Protein AF-A0A196SE21-F1 (afdb_monomer_lite)

pLDDT: mean 73.15, std 17.98, range [38.31, 97.94]

Organism: Blastocystis sp. subtype 1 (strain ATCC 50177 / NandII) (NCBI:txid478820)

Radius of gyration: 42.8 Å; chains: 1; bounding box: 90×55×112 Å

Sequence (174 aa):
MKKLYTSCSQQVNSSWRKKEKGEKAMKRMEEQVNTATASLNRCVEEKQSVANDLTEMRVKYNLLSDEYASLEKQVHDLPAVDAEVSVGAKEHNDFANRIRQEKMRQDELELEEAEEANNGPKDVALFCASSPQVRITDLDREYVDKNICLQLQIGSPELQTRLLLYCDGNVNVN

Structure (mmCIF, N/CA/C/O backbone):
data_AF-A0A196SE21-F1
#
_entry.id   AF-A0A196SE21-F1
#
loop_
_atom_site.group_PDB
_atom_site.id
_atom_site.type_symbol
_atom_site.label_atom_id
_atom_site.label_alt_id
_atom_site.label_comp_id
_atom_site.label_asym_id
_atom_site.label_entity_id
_atom_site.label_seq_id
_atom_site.pdbx_PDB_ins_code
_atom_site.Cartn_x
_atom_site.Cartn_y
_atom_site.Cartn_z
_atom_site.occupancy
_atom_site.B_iso_or_equiv
_atom_site.auth_seq_id
_atom_site.auth_comp_id
_atom_site.auth_asym_id
_atom_site.auth_atom_id
_atom_site.pdbx_PDB_model_num
ATOM 1 N N . MET A 1 1 ? 34.091 -13.617 -75.969 1.00 41.19 1 MET A N 1
ATOM 2 C CA . MET A 1 1 ? 34.240 -13.224 -74.548 1.00 41.19 1 MET A CA 1
ATOM 3 C C . MET A 1 1 ? 35.232 -12.066 -74.455 1.00 41.19 1 MET A C 1
ATOM 5 O O . MET A 1 1 ? 36.402 -12.277 -74.742 1.00 41.19 1 MET A O 1
ATOM 9 N N . LYS A 1 2 ? 34.795 -10.840 -74.133 1.00 42.84 2 LYS A N 1
ATOM 10 C CA . LYS A 1 2 ? 35.709 -9.699 -73.919 1.00 42.84 2 LYS A CA 1
ATOM 11 C C . LYS A 1 2 ? 36.160 -9.696 -72.454 1.00 42.84 2 LYS A C 1
ATOM 13 O O . LYS A 1 2 ? 35.330 -9.504 -71.572 1.00 42.84 2 LYS A O 1
ATOM 18 N N . LYS A 1 3 ? 37.453 -9.918 -72.190 1.00 51.75 3 LYS A N 1
ATOM 19 C CA . LYS A 1 3 ? 38.039 -9.684 -70.860 1.00 51.75 3 LYS A CA 1
ATOM 20 C C . LYS A 1 3 ? 38.169 -8.171 -70.661 1.00 51.75 3 LYS A C 1
ATOM 22 O O . LYS A 1 3 ? 38.952 -7.525 -71.350 1.00 51.75 3 LYS A O 1
ATOM 27 N N . LEU A 1 4 ? 37.368 -7.611 -69.757 1.00 53.47 4 LEU A N 1
ATOM 28 C CA . LEU A 1 4 ? 37.505 -6.231 -69.287 1.00 53.47 4 LEU A CA 1
ATOM 29 C C . LEU A 1 4 ? 38.770 -6.136 -68.424 1.00 53.47 4 LEU A C 1
ATOM 31 O O . LEU A 1 4 ? 38.773 -6.567 -67.272 1.00 53.47 4 LEU A O 1
ATOM 35 N N . TYR A 1 5 ? 39.853 -5.600 -68.986 1.00 58.47 5 TYR A N 1
ATOM 36 C CA . TYR A 1 5 ? 41.041 -5.239 -68.216 1.00 58.47 5 TYR A CA 1
ATOM 37 C C . TYR A 1 5 ? 40.751 -3.944 -67.453 1.00 58.47 5 TYR A C 1
ATOM 39 O O . TYR A 1 5 ? 40.588 -2.882 -68.049 1.00 58.47 5 TYR A O 1
ATOM 47 N N . THR A 1 6 ? 40.646 -4.041 -66.128 1.00 67.44 6 THR A N 1
ATOM 48 C CA . THR A 1 6 ? 40.578 -2.867 -65.252 1.00 67.44 6 THR A CA 1
ATOM 49 C C . THR A 1 6 ? 41.957 -2.225 -65.148 1.00 67.44 6 THR A C 1
ATOM 51 O O . THR A 1 6 ? 42.966 -2.911 -64.998 1.00 67.44 6 THR A O 1
ATOM 54 N N . SER A 1 7 ? 42.002 -0.895 -65.238 1.00 74.69 7 SER A N 1
ATOM 55 C CA . SER A 1 7 ? 43.240 -0.124 -65.080 1.00 74.69 7 SER A CA 1
ATOM 56 C C . SER A 1 7 ? 43.802 -0.292 -63.662 1.00 74.69 7 SER A C 1
ATOM 58 O O . SER A 1 7 ? 43.043 -0.334 -62.692 1.00 74.69 7 SER A O 1
ATOM 60 N N . CYS A 1 8 ? 45.132 -0.328 -63.522 1.00 69.06 8 CYS A N 1
ATOM 61 C CA . CYS A 1 8 ? 45.818 -0.420 -62.227 1.00 69.06 8 CYS A CA 1
ATOM 62 C C . CYS A 1 8 ? 45.354 0.687 -61.250 1.00 69.06 8 CYS A C 1
ATOM 64 O O . CYS A 1 8 ? 45.113 0.431 -60.073 1.00 69.06 8 CYS A O 1
ATOM 66 N N . SER A 1 9 ? 45.077 1.895 -61.758 1.00 70.38 9 SER A N 1
ATOM 67 C CA . SER A 1 9 ? 44.514 3.002 -60.967 1.00 70.38 9 SER A CA 1
ATOM 68 C C . SER A 1 9 ? 43.104 2.699 -60.429 1.00 70.38 9 SER A C 1
ATOM 70 O O . SER A 1 9 ? 42.787 3.010 -59.278 1.00 70.38 9 SER A O 1
ATOM 72 N N . GLN A 1 10 ? 42.258 2.024 -61.216 1.00 72.19 10 GLN A N 1
ATOM 73 C CA . GLN A 1 10 ? 40.918 1.610 -60.779 1.00 72.19 10 GLN A CA 1
ATOM 74 C C . GLN A 1 10 ? 40.988 0.506 -59.714 1.00 72.19 10 GLN A C 1
ATOM 76 O O . GLN A 1 10 ? 40.214 0.529 -58.753 1.00 72.19 10 GLN A O 1
ATOM 81 N N . GLN A 1 11 ? 41.937 -0.426 -59.843 1.00 72.69 11 GLN A N 1
ATOM 82 C CA . GLN A 1 11 ? 42.157 -1.484 -58.854 1.00 72.69 11 GLN A CA 1
ATOM 83 C C . GLN A 1 11 ? 42.630 -0.912 -57.512 1.00 72.69 11 GLN A C 1
ATOM 85 O O . GLN A 1 11 ? 42.032 -1.229 -56.480 1.00 72.69 11 GLN A O 1
ATOM 90 N N . VAL A 1 12 ? 43.607 0.000 -57.524 1.00 75.50 12 VAL A N 1
ATOM 91 C CA . VAL A 1 12 ? 44.108 0.676 -56.315 1.00 75.50 12 VAL A CA 1
ATOM 92 C C . VAL A 1 12 ? 42.987 1.457 -55.619 1.00 75.50 12 VAL A C 1
ATOM 94 O O . VAL A 1 12 ? 42.740 1.237 -54.434 1.00 75.50 12 VAL A O 1
ATOM 97 N N . ASN A 1 13 ? 42.215 2.271 -56.350 1.00 78.94 13 ASN A N 1
ATOM 98 C CA . ASN A 1 13 ? 41.087 3.023 -55.779 1.00 78.94 13 ASN A CA 1
ATOM 99 C C . ASN A 1 13 ? 40.001 2.122 -55.167 1.00 78.94 13 ASN A C 1
ATOM 101 O O . ASN A 1 13 ? 39.423 2.452 -54.129 1.00 78.94 13 ASN A O 1
ATOM 105 N N . SER A 1 14 ? 39.719 0.972 -55.784 1.00 78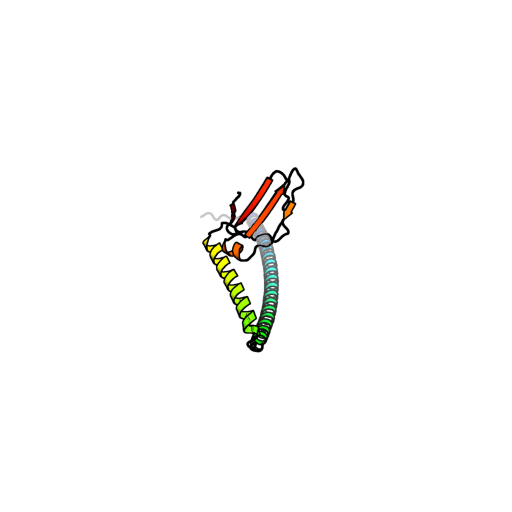.62 14 SER A N 1
ATOM 106 C CA . SER A 1 14 ? 38.751 0.014 -55.239 1.00 78.62 14 SER A CA 1
ATOM 107 C C . SER A 1 14 ? 39.239 -0.645 -53.941 1.00 78.62 14 SER A C 1
ATOM 109 O O . SER A 1 14 ? 38.435 -0.875 -53.036 1.00 78.62 14 SER A O 1
ATOM 111 N N . SER A 1 15 ? 40.548 -0.897 -53.827 1.00 82.69 15 SER A N 1
ATOM 112 C CA . SER A 1 15 ? 41.178 -1.468 -52.633 1.00 82.69 15 SER A CA 1
ATOM 113 C C . SER A 1 15 ? 41.125 -0.495 -51.452 1.00 82.69 15 SER A C 1
ATOM 115 O O . SER A 1 15 ? 40.655 -0.861 -50.373 1.00 82.69 15 SER A O 1
ATOM 117 N N . TRP A 1 16 ? 41.471 0.778 -51.676 1.00 83.44 16 TRP A N 1
ATOM 118 C CA . TRP A 1 16 ? 41.378 1.829 -50.653 1.00 83.44 16 TRP A CA 1
ATOM 119 C C . TRP A 1 16 ? 39.958 1.999 -50.112 1.00 83.44 16 TRP A C 1
ATOM 121 O O . TRP A 1 16 ? 39.759 2.005 -48.900 1.00 83.44 16 TRP A O 1
ATOM 131 N N . ARG A 1 17 ? 38.948 2.033 -50.992 1.00 85.81 17 ARG A N 1
ATOM 132 C CA . ARG A 1 17 ? 37.538 2.125 -50.571 1.00 85.81 17 ARG A CA 1
ATOM 133 C C . ARG A 1 17 ? 37.082 0.913 -49.759 1.00 85.81 17 ARG A C 1
ATOM 135 O O . ARG A 1 17 ? 36.262 1.062 -48.856 1.00 85.81 17 ARG A O 1
ATOM 142 N N . LYS A 1 18 ? 37.567 -0.292 -50.080 1.00 88.50 18 LYS A N 1
ATOM 143 C CA . LYS A 1 18 ? 37.271 -1.502 -49.294 1.00 88.50 18 LYS A CA 1
ATOM 144 C C . LYS A 1 18 ? 37.915 -1.431 -47.911 1.00 88.50 18 LYS A C 1
ATOM 146 O O . LYS A 1 18 ? 37.239 -1.739 -46.934 1.00 88.50 18 LYS A O 1
ATOM 151 N N . LYS A 1 19 ? 39.169 -0.977 -47.829 1.00 91.12 19 LYS A N 1
ATOM 152 C CA . LYS A 1 19 ? 39.881 -0.787 -46.560 1.00 91.12 19 LYS A CA 1
ATOM 153 C C . LYS A 1 19 ? 39.180 0.241 -45.667 1.00 91.12 19 LYS A C 1
ATOM 155 O O . LYS A 1 19 ? 38.865 -0.072 -44.528 1.00 91.12 19 LYS A O 1
ATOM 160 N N . GLU A 1 20 ? 38.823 1.402 -46.213 1.00 92.06 20 GLU A N 1
ATOM 161 C CA . GLU A 1 20 ? 38.117 2.460 -45.476 1.00 92.06 20 GLU A CA 1
ATOM 162 C C . GLU A 1 20 ? 36.738 1.997 -44.967 1.00 92.06 20 GLU A C 1
ATOM 164 O O . GLU A 1 20 ? 36.341 2.294 -43.840 1.00 92.06 20 GLU A O 1
ATOM 169 N N . LYS A 1 21 ? 36.000 1.224 -45.777 1.00 91.75 21 LYS A N 1
ATOM 170 C CA . LYS A 1 21 ? 34.738 0.604 -45.340 1.00 91.75 21 LYS A CA 1
ATOM 171 C C . LYS A 1 21 ? 34.956 -0.416 -44.222 1.00 91.75 21 LYS A C 1
ATOM 173 O O . LYS A 1 21 ? 34.154 -0.448 -43.293 1.00 91.75 21 LYS A O 1
ATOM 178 N N . GLY A 1 22 ? 36.017 -1.219 -44.307 1.00 92.06 22 GLY A N 1
ATOM 179 C CA . GLY A 1 22 ? 36.399 -2.174 -43.266 1.00 92.06 22 GLY A CA 1
ATOM 180 C C . GLY A 1 22 ? 36.744 -1.485 -41.946 1.00 92.06 22 GLY A C 1
ATOM 181 O O . GLY A 1 22 ? 36.220 -1.870 -40.907 1.00 92.06 22 GLY A O 1
ATOM 182 N N . GLU A 1 23 ? 37.535 -0.412 -41.989 1.00 93.31 23 GLU A N 1
ATOM 183 C CA . GLU A 1 23 ? 37.890 0.386 -40.806 1.00 93.31 23 GLU A CA 1
ATOM 184 C C . GLU A 1 23 ? 36.659 1.048 -40.171 1.00 93.31 23 GLU A C 1
ATOM 186 O O . GLU A 1 23 ? 36.486 1.010 -38.953 1.00 93.31 23 GLU A O 1
ATOM 191 N N . LYS A 1 24 ? 35.748 1.599 -40.985 1.00 94.44 24 LYS A N 1
ATOM 192 C CA . LYS A 1 24 ? 34.474 2.156 -40.496 1.00 94.44 24 LYS A CA 1
ATOM 193 C C . LYS A 1 24 ? 33.573 1.090 -39.868 1.00 94.44 24 LYS A C 1
ATOM 195 O O . LYS A 1 24 ? 32.911 1.371 -38.873 1.00 94.44 24 LYS A O 1
ATOM 200 N N . ALA A 1 25 ? 33.529 -0.114 -40.437 1.00 94.25 25 ALA A N 1
ATOM 201 C CA . ALA A 1 25 ? 32.767 -1.228 -39.877 1.00 94.25 25 ALA A CA 1
ATOM 202 C C . ALA A 1 25 ? 33.369 -1.718 -38.551 1.00 94.25 25 ALA A C 1
ATOM 204 O O . ALA A 1 25 ? 32.625 -1.951 -37.604 1.00 94.25 25 ALA A O 1
ATOM 205 N N . MET A 1 26 ? 34.699 -1.801 -38.464 1.00 94.31 26 MET A N 1
ATOM 206 C CA . MET A 1 26 ? 35.409 -2.200 -37.247 1.00 94.31 26 MET A CA 1
ATOM 207 C C . MET A 1 26 ? 35.168 -1.210 -36.102 1.00 94.31 26 MET A C 1
ATOM 209 O O . MET A 1 26 ? 34.797 -1.639 -35.016 1.00 94.31 26 MET A O 1
ATOM 213 N N . LYS A 1 27 ? 35.247 0.104 -36.364 1.00 95.88 27 LYS A N 1
ATOM 214 C CA . LYS A 1 27 ? 34.927 1.136 -35.359 1.00 95.88 27 LYS A CA 1
ATOM 215 C C . LYS A 1 27 ? 33.492 1.039 -34.842 1.00 95.88 27 LYS A C 1
ATOM 217 O O . LYS A 1 27 ? 33.264 1.091 -33.641 1.00 95.88 27 LYS A O 1
ATOM 222 N N . ARG A 1 28 ? 32.519 0.839 -35.740 1.00 95.44 28 ARG A N 1
ATOM 223 C CA . ARG A 1 28 ? 31.114 0.637 -35.341 1.00 95.44 28 ARG A CA 1
ATOM 224 C C . ARG A 1 28 ? 30.936 -0.619 -34.493 1.00 95.44 28 ARG A C 1
ATOM 226 O O . ARG A 1 28 ? 30.130 -0.622 -33.571 1.00 95.44 28 ARG A O 1
ATOM 233 N N . MET A 1 29 ? 31.670 -1.682 -34.813 1.00 95.50 29 MET A N 1
ATOM 234 C CA . MET A 1 29 ? 31.633 -2.919 -34.041 1.00 95.50 29 MET A CA 1
ATOM 235 C C . MET A 1 29 ? 32.237 -2.721 -32.644 1.00 95.50 29 MET A C 1
ATOM 237 O O . MET A 1 29 ? 31.638 -3.166 -31.673 1.00 95.50 29 MET A O 1
ATOM 241 N N . GLU A 1 30 ? 33.358 -2.004 -32.517 1.00 96.62 30 GLU A N 1
ATOM 242 C CA . GLU A 1 30 ? 33.933 -1.635 -31.213 1.00 96.62 30 GLU A CA 1
ATOM 243 C C . GLU A 1 30 ? 32.962 -0.796 -30.372 1.00 96.62 30 GLU A C 1
ATOM 245 O O . GLU A 1 30 ? 32.753 -1.094 -29.199 1.00 96.62 30 GLU A O 1
ATOM 250 N N . GLU A 1 31 ? 32.309 0.208 -30.962 1.00 96.75 31 GLU A N 1
ATOM 251 C CA . GLU A 1 31 ? 31.294 1.021 -30.274 1.00 96.75 31 GLU A CA 1
ATOM 252 C C . GLU A 1 31 ? 30.116 0.170 -29.773 1.00 96.75 31 GLU A C 1
ATOM 254 O O . GLU A 1 31 ? 29.651 0.344 -28.640 1.00 96.75 31 GLU A O 1
ATOM 259 N N . GLN A 1 32 ? 29.656 -0.788 -30.583 1.00 96.25 32 GLN A N 1
ATOM 260 C CA . GLN A 1 32 ? 28.600 -1.722 -30.191 1.00 96.25 32 GLN A CA 1
ATOM 261 C C . GLN A 1 32 ? 29.046 -2.643 -29.052 1.00 96.25 32 GLN A C 1
ATOM 263 O O . GLN A 1 32 ? 28.301 -2.813 -28.087 1.00 96.25 32 GLN A O 1
ATOM 268 N N . VAL A 1 33 ? 30.260 -3.196 -29.125 1.00 97.12 33 VAL A N 1
ATOM 269 C CA . VAL A 1 33 ? 30.825 -4.050 -28.069 1.00 97.12 33 VAL A CA 1
ATOM 270 C C . VAL A 1 33 ? 30.983 -3.271 -26.765 1.00 97.12 33 VAL A C 1
ATOM 272 O O . VAL A 1 33 ? 30.595 -3.771 -25.709 1.00 97.12 33 VAL A O 1
ATOM 275 N N . ASN A 1 34 ? 31.470 -2.032 -26.821 1.00 97.06 34 ASN A N 1
ATOM 276 C CA . ASN A 1 34 ? 31.621 -1.180 -25.640 1.00 97.06 34 ASN A CA 1
ATOM 277 C C . ASN A 1 34 ? 30.263 -0.868 -24.996 1.00 97.06 34 ASN A C 1
ATOM 279 O O . ASN A 1 34 ? 30.109 -0.970 -23.779 1.00 97.06 34 ASN A O 1
ATOM 283 N N . THR A 1 35 ? 29.254 -0.565 -25.814 1.00 97.25 35 THR A N 1
ATOM 284 C CA . THR A 1 35 ? 27.884 -0.306 -25.344 1.00 97.25 35 THR A CA 1
ATOM 285 C C . THR A 1 35 ? 27.250 -1.549 -24.714 1.00 97.25 35 THR A C 1
ATOM 287 O O . THR A 1 35 ? 26.625 -1.469 -23.650 1.00 97.25 35 THR A O 1
ATOM 290 N N . ALA A 1 36 ? 27.431 -2.714 -25.343 1.00 96.38 36 ALA A N 1
ATOM 291 C CA . ALA A 1 36 ? 26.951 -3.990 -24.823 1.00 96.38 36 ALA A CA 1
ATOM 292 C C . ALA A 1 36 ? 27.644 -4.353 -23.501 1.00 96.38 36 ALA A C 1
ATOM 294 O O . ALA A 1 36 ? 26.976 -4.755 -22.552 1.00 96.38 36 ALA A O 1
ATOM 295 N N . THR A 1 37 ? 28.957 -4.131 -23.408 1.00 97.25 37 THR A N 1
ATOM 296 C CA . THR A 1 37 ? 29.748 -4.373 -22.191 1.00 97.25 37 THR A CA 1
ATOM 297 C C . THR A 1 37 ? 29.296 -3.469 -21.045 1.00 97.25 37 THR A C 1
ATOM 299 O O . THR A 1 37 ? 29.055 -3.954 -19.942 1.00 97.25 37 THR A O 1
ATOM 302 N N . ALA A 1 38 ? 29.092 -2.173 -21.300 1.00 96.81 38 ALA A N 1
ATOM 303 C CA . ALA A 1 38 ? 28.577 -1.246 -20.290 1.00 96.81 38 ALA A CA 1
ATOM 304 C C . ALA A 1 38 ? 27.172 -1.641 -19.802 1.00 96.81 38 ALA A C 1
ATOM 306 O O . ALA A 1 38 ? 26.874 -1.574 -18.610 1.00 96.81 38 ALA A O 1
ATOM 307 N N . SER A 1 39 ? 26.311 -2.092 -20.718 1.00 97.31 39 SER A N 1
ATOM 308 C CA . SER A 1 39 ? 24.964 -2.558 -20.372 1.00 97.31 39 SER A CA 1
ATOM 309 C C . SER A 1 39 ? 24.992 -3.850 -19.556 1.00 97.31 39 SER A C 1
ATOM 311 O O . SER A 1 39 ? 24.226 -3.980 -18.603 1.00 97.31 39 SER A O 1
ATOM 313 N N . LEU A 1 40 ? 25.896 -4.776 -19.884 1.00 97.00 40 LEU A N 1
ATOM 314 C CA . LEU A 1 40 ? 26.093 -6.006 -19.123 1.00 97.00 40 LEU A CA 1
ATOM 315 C C . LEU A 1 40 ? 26.579 -5.710 -17.701 1.00 97.00 40 LEU A C 1
ATOM 317 O O . LEU A 1 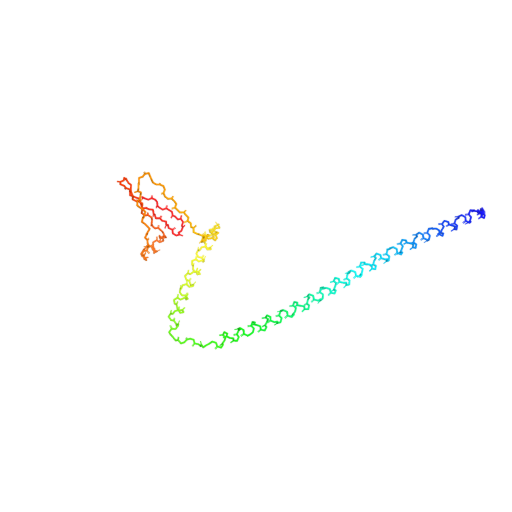40 ? 26.019 -6.255 -16.757 1.00 97.00 40 LEU A O 1
ATOM 321 N N . ASN A 1 41 ? 27.560 -4.819 -17.539 1.00 97.25 41 ASN A N 1
ATOM 322 C CA . ASN A 1 41 ? 28.078 -4.452 -16.217 1.00 97.25 41 ASN A CA 1
ATOM 323 C C . ASN A 1 41 ? 26.980 -3.870 -15.320 1.00 97.25 41 ASN A C 1
ATOM 325 O O . ASN A 1 41 ? 26.820 -4.311 -14.186 1.00 97.25 41 ASN A O 1
ATOM 329 N N . ARG A 1 42 ? 26.148 -2.973 -15.859 1.00 97.31 42 ARG A N 1
ATOM 330 C CA . ARG A 1 42 ? 24.991 -2.427 -15.135 1.00 97.31 42 ARG A CA 1
ATOM 331 C C . ARG A 1 42 ? 23.985 -3.511 -14.734 1.00 97.31 42 ARG A C 1
ATOM 333 O O . ARG A 1 42 ? 23.535 -3.534 -13.596 1.00 97.31 42 ARG A O 1
ATOM 340 N N . CYS A 1 43 ? 23.685 -4.455 -15.627 1.00 97.31 43 CYS A N 1
ATOM 341 C CA . CYS A 1 43 ? 22.810 -5.586 -15.303 1.00 97.31 43 CYS A CA 1
ATOM 342 C C . CYS A 1 43 ? 23.393 -6.479 -14.191 1.00 97.31 43 CYS A C 1
ATOM 344 O O . CYS A 1 43 ? 22.648 -7.021 -13.374 1.00 97.31 43 CYS A O 1
ATOM 346 N N . VAL A 1 44 ? 24.718 -6.648 -14.150 1.00 97.75 44 VAL A N 1
ATOM 347 C CA . VAL A 1 44 ? 25.410 -7.414 -13.102 1.00 97.75 44 VAL A CA 1
ATOM 348 C C . VAL A 1 44 ? 25.323 -6.696 -11.754 1.00 97.75 44 VAL A C 1
ATOM 350 O O . VAL A 1 44 ? 25.038 -7.344 -10.747 1.00 97.75 44 VAL A O 1
ATOM 353 N N . GLU A 1 45 ? 25.511 -5.377 -11.731 1.00 97.25 45 GLU A N 1
ATOM 354 C CA . GLU A 1 45 ? 25.366 -4.550 -10.525 1.00 97.25 45 GLU A CA 1
ATOM 355 C C . GLU A 1 45 ? 23.930 -4.582 -9.982 1.00 97.25 45 GLU A C 1
ATOM 357 O O . GLU A 1 45 ? 23.725 -4.858 -8.799 1.00 97.25 45 GLU A O 1
ATOM 362 N N . GLU A 1 46 ? 22.930 -4.400 -10.850 1.00 97.25 46 GLU A N 1
ATOM 363 C CA . GLU A 1 46 ? 21.508 -4.502 -10.488 1.00 97.25 46 GLU A CA 1
ATOM 364 C C . GLU A 1 46 ? 21.174 -5.890 -9.925 1.00 97.25 46 GLU A C 1
ATOM 366 O O . GLU A 1 46 ? 20.544 -6.008 -8.873 1.00 97.25 46 GLU A O 1
ATOM 371 N N . LYS A 1 47 ? 21.660 -6.958 -10.571 1.00 96.94 47 LYS A N 1
ATOM 372 C CA . LYS A 1 47 ? 21.487 -8.331 -10.078 1.00 96.94 47 LYS A CA 1
ATOM 373 C C . LYS A 1 47 ? 22.095 -8.517 -8.686 1.00 96.94 47 LYS A C 1
ATOM 375 O O . LYS A 1 47 ? 21.493 -9.192 -7.851 1.00 96.94 47 LYS A O 1
ATOM 380 N N . GLN A 1 48 ? 23.277 -7.954 -8.437 1.00 97.25 48 GLN A N 1
ATOM 381 C CA . GLN A 1 48 ? 23.926 -8.049 -7.131 1.00 97.25 48 GLN A CA 1
ATOM 382 C C . GLN A 1 48 ? 23.142 -7.285 -6.058 1.00 97.25 48 GLN A C 1
ATOM 384 O O . GLN A 1 48 ? 22.982 -7.803 -4.954 1.00 97.25 48 GLN A O 1
ATOM 389 N N . SER A 1 49 ? 22.609 -6.105 -6.390 1.00 97.94 49 SER A N 1
ATOM 390 C CA . SER A 1 49 ? 21.733 -5.340 -5.493 1.00 97.94 49 SER A CA 1
ATOM 391 C C . SER A 1 49 ? 20.507 -6.157 -5.090 1.00 97.94 49 SER A C 1
ATOM 393 O O . SER A 1 49 ? 20.269 -6.366 -3.905 1.00 97.94 49 SER A O 1
ATOM 395 N N . VAL A 1 50 ? 19.791 -6.723 -6.066 1.00 97.50 50 VAL A N 1
ATOM 396 C CA . VAL A 1 50 ? 18.589 -7.534 -5.807 1.00 97.50 50 VAL A CA 1
ATOM 397 C C . VAL A 1 50 ? 18.910 -8.782 -4.977 1.00 97.50 50 VAL A C 1
ATOM 399 O O . VAL A 1 50 ? 18.124 -9.178 -4.117 1.00 97.50 50 VAL A O 1
ATOM 402 N N . ALA A 1 51 ? 20.068 -9.413 -5.196 1.00 97.19 51 ALA A N 1
ATOM 403 C CA . ALA A 1 51 ? 20.500 -10.555 -4.388 1.00 97.19 51 ALA A CA 1
ATOM 404 C C . ALA A 1 51 ? 20.745 -10.174 -2.915 1.00 97.19 51 ALA A C 1
ATOM 406 O O . ALA A 1 51 ? 20.424 -10.957 -2.013 1.00 97.19 51 ALA A O 1
ATOM 407 N N . ASN A 1 52 ? 21.278 -8.974 -2.667 1.00 97.12 52 ASN A N 1
ATOM 408 C CA . ASN A 1 52 ? 21.465 -8.454 -1.315 1.00 97.12 52 ASN A CA 1
ATOM 409 C C . ASN A 1 52 ? 20.108 -8.183 -0.644 1.00 97.12 52 ASN A C 1
ATOM 411 O O . ASN A 1 52 ? 19.878 -8.678 0.461 1.00 97.12 52 ASN A O 1
ATOM 415 N N . ASP A 1 53 ? 19.186 -7.513 -1.341 1.00 97.56 53 ASP A N 1
ATOM 416 C CA . ASP A 1 53 ? 17.840 -7.211 -0.828 1.00 97.56 53 ASP A CA 1
ATOM 417 C C . ASP A 1 53 ? 17.067 -8.492 -0.478 1.00 97.56 53 ASP A C 1
ATOM 419 O O . ASP A 1 53 ? 16.425 -8.594 0.569 1.00 97.56 53 ASP A O 1
ATOM 423 N N . LEU A 1 54 ? 17.172 -9.522 -1.324 1.00 96.94 54 LEU A N 1
ATOM 424 C CA . LEU A 1 54 ? 16.533 -10.817 -1.085 1.00 96.94 54 LEU A CA 1
ATOM 425 C C . LEU A 1 54 ? 17.110 -11.529 0.148 1.00 96.94 54 LEU A C 1
ATOM 427 O O . LEU A 1 54 ? 16.381 -12.202 0.882 1.00 96.94 54 LEU A O 1
ATOM 431 N N . THR A 1 55 ? 18.408 -11.362 0.397 1.00 97.19 55 THR A N 1
ATOM 432 C CA . THR A 1 55 ? 19.065 -11.897 1.594 1.00 97.19 55 THR A CA 1
ATOM 433 C C . THR A 1 55 ? 18.583 -11.169 2.847 1.00 97.19 55 THR A C 1
ATOM 435 O O . THR A 1 55 ? 18.229 -11.821 3.830 1.00 97.19 55 THR A O 1
ATOM 438 N N . GLU A 1 56 ? 18.491 -9.838 2.804 1.00 97.19 56 GLU A N 1
ATOM 439 C CA . GLU A 1 56 ? 17.968 -9.030 3.910 1.00 97.19 56 GLU A CA 1
ATOM 440 C C . GLU A 1 56 ? 16.510 -9.389 4.233 1.00 97.19 56 GLU A C 1
ATOM 442 O O . GLU A 1 56 ? 16.165 -9.630 5.393 1.00 97.19 56 GLU A O 1
ATOM 447 N N . MET A 1 57 ? 15.662 -9.505 3.209 1.00 96.44 57 MET A N 1
ATOM 448 C CA . MET A 1 57 ? 14.260 -9.898 3.372 1.00 96.44 57 MET A CA 1
ATOM 449 C C . MET A 1 57 ? 14.114 -11.286 3.996 1.00 96.44 57 MET A C 1
ATOM 451 O O . MET A 1 57 ? 13.258 -11.485 4.859 1.00 96.44 57 MET A O 1
ATOM 455 N N . ARG A 1 58 ? 14.972 -12.240 3.620 1.00 96.94 58 ARG A N 1
ATOM 456 C CA . ARG A 1 58 ? 14.982 -13.577 4.229 1.00 96.94 58 ARG A CA 1
ATOM 457 C C . ARG A 1 58 ? 15.346 -13.526 5.716 1.00 96.94 58 ARG A C 1
ATOM 459 O O . ARG A 1 58 ? 14.728 -14.235 6.505 1.00 96.94 58 ARG A O 1
ATOM 466 N N . VAL A 1 59 ? 16.310 -12.692 6.107 1.00 97.50 59 VAL A N 1
ATOM 467 C CA . VAL A 1 59 ? 16.669 -12.512 7.525 1.00 97.50 59 VAL A CA 1
ATOM 468 C C . VAL A 1 59 ? 15.498 -11.914 8.307 1.00 97.50 59 VAL A C 1
ATOM 470 O O . VAL A 1 59 ? 15.136 -12.452 9.351 1.00 97.50 59 VAL A O 1
ATOM 473 N N . LYS A 1 60 ? 14.861 -10.858 7.783 1.00 97.00 60 LYS A N 1
ATOM 474 C CA . LYS A 1 60 ? 13.686 -10.233 8.417 1.00 97.00 60 LYS A CA 1
ATOM 475 C C . LYS A 1 60 ? 12.530 -11.215 8.590 1.00 97.00 60 LYS A C 1
ATOM 477 O O . LYS A 1 60 ? 11.915 -11.247 9.649 1.00 97.00 60 LYS A O 1
ATOM 482 N N . TYR A 1 61 ? 12.263 -12.033 7.572 1.00 96.19 61 TYR A N 1
ATOM 483 C CA . TYR A 1 61 ? 11.226 -13.060 7.639 1.00 96.19 61 TYR A CA 1
ATOM 484 C C . TYR A 1 61 ? 11.494 -14.073 8.758 1.00 96.19 61 TYR A C 1
ATOM 486 O O . TYR A 1 61 ? 10.590 -14.381 9.528 1.00 96.19 61 TYR A O 1
ATOM 494 N N . ASN A 1 62 ? 12.733 -14.558 8.880 1.00 96.12 62 ASN A N 1
ATOM 495 C CA . ASN A 1 62 ? 13.090 -15.515 9.927 1.00 96.12 62 ASN A CA 1
ATOM 496 C C . ASN A 1 62 ? 12.931 -14.911 11.331 1.00 96.12 62 ASN A C 1
ATOM 498 O O . ASN A 1 62 ? 12.331 -15.547 12.187 1.00 96.12 62 ASN A O 1
ATOM 502 N N . LEU A 1 63 ? 13.388 -13.670 11.543 1.00 96.19 63 LEU A N 1
ATOM 503 C CA . LEU A 1 63 ? 13.217 -12.972 12.824 1.00 96.19 63 LEU A CA 1
ATOM 504 C C . LEU A 1 63 ? 11.740 -12.832 13.206 1.00 96.19 63 LEU A C 1
ATOM 506 O O . LEU A 1 63 ? 11.360 -13.144 14.329 1.00 96.19 63 LEU A O 1
ATOM 510 N N . LEU A 1 64 ? 10.902 -12.414 12.255 1.00 96.12 64 LEU A N 1
ATOM 511 C CA . LEU A 1 64 ? 9.469 -12.275 12.488 1.00 96.12 64 LEU A CA 1
ATOM 512 C C . LEU A 1 64 ? 8.813 -13.633 12.779 1.00 96.12 64 LEU A C 1
ATOM 514 O O . LEU A 1 64 ? 7.960 -13.734 13.655 1.00 96.12 64 LEU A O 1
ATOM 518 N N . SER A 1 65 ? 9.223 -14.688 12.072 1.00 96.25 65 SER A N 1
ATOM 519 C CA . SER A 1 65 ? 8.750 -16.052 12.326 1.00 96.25 65 SER A CA 1
ATOM 520 C C . SER A 1 65 ? 9.098 -16.525 13.742 1.00 96.25 65 SER A C 1
ATOM 522 O O . SER A 1 65 ? 8.260 -17.149 14.394 1.00 96.25 65 SER A O 1
ATOM 524 N N . ASP A 1 66 ? 10.303 -16.219 14.226 1.00 95.25 66 ASP A N 1
ATOM 525 C CA . ASP A 1 66 ? 10.733 -16.559 15.585 1.00 95.25 66 ASP A CA 1
ATOM 526 C C . ASP A 1 66 ? 9.940 -15.764 16.642 1.00 95.25 66 ASP A C 1
ATOM 528 O O . ASP A 1 66 ? 9.530 -16.322 17.664 1.00 95.25 66 ASP A O 1
ATOM 532 N N . GLU A 1 67 ? 9.659 -14.480 16.387 1.00 95.06 67 GLU A N 1
ATOM 533 C CA . GLU A 1 67 ? 8.796 -13.653 17.243 1.00 95.06 67 GLU A CA 1
ATOM 534 C C . GLU A 1 67 ? 7.369 -14.205 17.327 1.00 95.06 67 GLU A C 1
ATOM 536 O O . GLU A 1 67 ? 6.826 -14.324 18.429 1.00 95.06 67 GLU A O 1
ATOM 541 N N . TYR A 1 68 ? 6.778 -14.602 16.195 1.00 93.25 68 TYR A N 1
ATOM 542 C CA . TYR A 1 68 ? 5.452 -15.225 16.171 1.00 93.25 68 TYR A CA 1
ATOM 543 C C . TYR A 1 68 ? 5.415 -16.522 16.982 1.00 93.25 68 TYR A C 1
ATOM 545 O O . TYR A 1 68 ? 4.502 -16.701 17.787 1.00 93.25 68 TYR A O 1
ATOM 553 N N . ALA A 1 69 ? 6.417 -17.393 16.834 1.00 92.06 69 ALA A N 1
ATOM 554 C CA . ALA A 1 69 ? 6.498 -18.635 17.604 1.00 92.06 69 ALA A CA 1
ATOM 555 C C . ALA A 1 69 ? 6.644 -18.373 19.116 1.00 92.06 69 ALA A C 1
ATOM 557 O O . ALA A 1 69 ? 6.043 -19.065 19.942 1.00 92.06 69 ALA A O 1
ATOM 558 N N . SER A 1 70 ? 7.415 -17.348 19.494 1.00 90.81 70 SER A N 1
ATOM 559 C CA . SER A 1 70 ? 7.541 -16.911 20.889 1.00 90.81 70 SER A CA 1
ATOM 560 C C . SER A 1 70 ? 6.212 -16.398 21.451 1.00 90.81 70 SER A C 1
ATOM 562 O O . SER A 1 70 ? 5.839 -16.745 22.574 1.00 90.81 70 SER A O 1
ATOM 564 N N . LEU A 1 71 ? 5.475 -15.605 20.670 1.00 89.50 71 LEU A N 1
ATOM 565 C CA . LEU A 1 71 ? 4.184 -15.056 21.075 1.00 89.50 71 LEU A CA 1
ATOM 566 C C . LEU A 1 71 ? 3.110 -16.145 21.194 1.00 89.50 71 LEU A C 1
ATOM 568 O O . LEU A 1 71 ? 2.361 -16.160 22.167 1.00 89.50 71 LEU A O 1
ATOM 572 N N . GLU A 1 72 ? 3.068 -17.086 20.252 1.00 88.12 72 GLU A N 1
ATOM 573 C CA . GLU A 1 72 ? 2.158 -18.235 20.294 1.00 88.12 72 GLU A CA 1
ATOM 574 C C . GLU A 1 72 ? 2.379 -19.072 21.561 1.00 88.12 72 GLU A C 1
ATOM 576 O O . GLU A 1 72 ? 1.423 -19.427 22.254 1.00 88.12 72 GLU A O 1
ATOM 581 N N . LYS A 1 73 ? 3.645 -19.299 21.932 1.00 85.19 73 LYS A N 1
ATOM 582 C CA . LYS A 1 73 ? 3.988 -19.968 23.188 1.00 85.19 73 LYS A CA 1
ATOM 583 C C . LYS A 1 73 ? 3.530 -19.174 24.415 1.00 85.19 73 LYS A C 1
ATOM 585 O O . LYS A 1 73 ? 2.966 -19.761 25.332 1.00 85.19 73 LYS A O 1
ATOM 590 N N . GLN A 1 74 ? 3.730 -17.855 24.433 1.00 83.31 74 GLN A N 1
ATOM 591 C CA . GLN A 1 74 ? 3.268 -17.009 25.542 1.00 83.31 74 GLN A CA 1
ATOM 592 C C . GLN A 1 74 ? 1.748 -17.066 25.714 1.00 83.31 74 GLN A C 1
ATOM 594 O O . GLN A 1 74 ? 1.279 -17.135 26.844 1.00 83.31 74 GLN A O 1
ATOM 599 N N . VAL A 1 75 ? 0.986 -17.079 24.617 1.00 80.38 75 VAL A N 1
ATOM 600 C CA . VAL A 1 75 ? -0.478 -17.221 24.656 1.00 80.38 75 VAL A CA 1
ATOM 601 C C . VAL A 1 75 ? -0.891 -18.598 25.180 1.00 80.38 75 VAL A C 1
ATOM 603 O O . VAL A 1 75 ? -1.839 -18.689 25.956 1.00 80.38 75 VAL A O 1
ATOM 606 N N . HIS A 1 76 ? -0.178 -19.660 24.795 1.00 75.38 76 HIS A N 1
ATOM 607 C CA . HIS A 1 76 ? -0.447 -21.020 25.265 1.00 75.38 76 HIS A CA 1
ATOM 608 C C . HIS A 1 76 ? -0.106 -21.220 26.756 1.00 75.38 76 HIS A C 1
ATOM 610 O O . HIS A 1 76 ? -0.781 -21.984 27.443 1.00 75.38 76 HIS A O 1
ATOM 616 N N . ASP A 1 77 ? 0.923 -20.538 27.265 1.00 75.12 77 ASP A N 1
ATOM 617 C CA . ASP A 1 77 ? 1.374 -20.634 28.662 1.00 75.12 77 ASP A CA 1
ATOM 618 C C . ASP A 1 77 ? 0.573 -19.724 29.624 1.00 75.12 77 ASP A C 1
ATOM 620 O O . ASP A 1 77 ? 0.824 -19.725 30.834 1.00 75.12 77 ASP A O 1
ATOM 624 N N . LEU A 1 78 ? -0.406 -18.954 29.123 1.00 69.50 78 LEU A N 1
ATOM 625 C CA . LEU A 1 78 ? -1.330 -18.206 29.977 1.00 69.50 78 LEU A CA 1
ATOM 626 C C . LEU A 1 78 ? -2.177 -19.183 30.815 1.00 69.50 78 LEU A C 1
ATOM 628 O O . LEU A 1 78 ? -2.731 -20.142 30.272 1.00 69.50 78 LEU A O 1
ATOM 632 N N . PRO A 1 79 ? -2.314 -18.957 32.135 1.00 64.19 79 PRO A N 1
ATOM 633 C CA . PRO A 1 79 ? -3.114 -19.827 32.986 1.00 64.19 79 PRO A CA 1
ATOM 634 C C . PRO A 1 79 ? -4.567 -19.856 32.499 1.00 64.19 79 PRO A C 1
ATOM 636 O O . PRO A 1 79 ? -5.141 -18.814 32.177 1.00 64.19 79 PRO A O 1
ATOM 639 N N . AL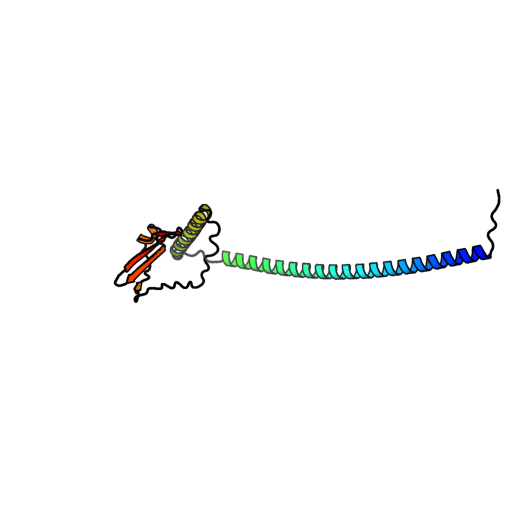A A 1 80 ? -5.166 -21.053 32.468 1.00 61.25 80 ALA A N 1
ATOM 640 C CA . ALA A 1 80 ? -6.600 -21.209 32.261 1.00 61.25 80 ALA A CA 1
ATOM 641 C C . ALA A 1 80 ? -7.316 -20.377 33.327 1.00 61.25 80 ALA A C 1
ATOM 643 O O . ALA A 1 80 ? -7.181 -20.630 34.522 1.00 61.25 80 ALA A O 1
ATOM 644 N N . VAL A 1 81 ? -7.988 -19.319 32.890 1.00 56.38 81 VAL A N 1
ATOM 645 C CA . VAL A 1 81 ? -8.531 -18.328 33.806 1.00 56.38 81 VAL A CA 1
ATOM 646 C C . VAL A 1 81 ? -9.714 -18.948 34.549 1.00 56.38 81 VAL A C 1
ATOM 648 O O . VAL A 1 81 ? -10.720 -19.298 33.931 1.00 56.38 81 VAL A O 1
ATOM 651 N N . ASP A 1 82 ? -9.562 -19.122 35.863 1.00 47.41 82 ASP A N 1
ATOM 652 C CA . ASP A 1 82 ? -10.587 -19.671 36.747 1.00 47.41 82 ASP A CA 1
ATOM 653 C C . ASP A 1 82 ? -11.890 -18.847 36.693 1.00 47.41 82 ASP A C 1
ATOM 655 O O . ASP A 1 82 ? -11.917 -17.668 36.326 1.00 47.41 82 ASP A O 1
ATOM 659 N N . ALA A 1 83 ? -12.988 -19.509 37.063 1.00 50.16 83 ALA A N 1
ATOM 660 C CA . ALA A 1 83 ? -14.392 -19.178 36.798 1.00 50.16 83 ALA A CA 1
ATOM 661 C C . ALA A 1 83 ? -14.904 -17.760 37.160 1.00 50.16 83 ALA A C 1
ATOM 663 O O . ALA A 1 83 ? -16.040 -17.437 36.819 1.00 50.16 83 ALA A O 1
ATOM 664 N N . GLU A 1 84 ? -14.110 -16.878 37.768 1.00 47.06 84 GLU A N 1
ATOM 665 C CA . GLU A 1 84 ? -14.477 -15.466 37.974 1.00 47.06 84 GLU A CA 1
ATOM 666 C C . GLU A 1 84 ? -14.327 -14.622 36.693 1.00 47.06 84 GLU A C 1
ATOM 668 O O . GLU A 1 84 ? -15.093 -13.681 36.478 1.00 47.06 84 GLU A O 1
ATOM 673 N N . VAL A 1 85 ? -13.453 -15.019 35.757 1.00 52.41 85 VAL A N 1
ATOM 674 C CA . VAL A 1 85 ? -13.381 -14.408 34.411 1.00 52.41 85 VAL A CA 1
ATOM 675 C C . VAL A 1 85 ? -14.450 -14.959 33.467 1.00 52.41 85 VAL A C 1
ATOM 677 O O . VAL A 1 85 ? -14.752 -14.339 32.451 1.00 52.41 85 VAL A O 1
ATOM 680 N N . SER A 1 86 ? -15.129 -16.052 33.829 1.00 49.00 86 SER A N 1
ATOM 681 C CA . SER A 1 86 ? -16.249 -16.590 33.047 1.00 49.00 86 SER A CA 1
ATOM 682 C C . SER A 1 86 ? -17.429 -15.617 32.941 1.00 49.00 86 SER A C 1
ATOM 684 O O . SER A 1 86 ? -18.166 -15.695 31.959 1.00 49.00 86 SER A O 1
ATOM 686 N N . VAL A 1 87 ? -17.635 -14.726 33.918 1.00 50.00 87 VAL A N 1
ATOM 687 C CA . VAL A 1 87 ? -18.740 -13.751 33.879 1.00 50.00 87 VAL A CA 1
ATOM 688 C C . VAL A 1 87 ? -18.393 -12.601 32.935 1.00 50.00 87 VAL A C 1
ATOM 690 O O . VAL A 1 87 ? -19.154 -12.331 32.009 1.00 50.00 87 VAL A O 1
ATOM 693 N N . GLY A 1 88 ? -17.195 -12.021 33.067 1.00 52.41 88 GLY A N 1
ATOM 694 C CA . GLY A 1 88 ? -16.703 -10.993 32.145 1.00 52.41 88 GLY A CA 1
ATOM 695 C C . GLY A 1 88 ? -16.527 -11.514 30.715 1.00 52.41 88 GLY A C 1
ATOM 696 O O . GLY A 1 88 ? -16.931 -10.857 29.764 1.00 52.41 88 GLY A O 1
ATOM 697 N N . ALA A 1 89 ? -16.014 -12.734 30.533 1.00 57.06 89 ALA A N 1
ATOM 698 C CA . ALA A 1 89 ? -15.881 -13.362 29.218 1.00 57.06 89 ALA A CA 1
ATOM 699 C C . ALA A 1 89 ? -17.241 -13.652 28.565 1.00 57.06 89 ALA A C 1
ATOM 701 O O . ALA A 1 89 ? -17.357 -13.583 27.341 1.00 57.06 89 ALA A O 1
ATOM 702 N N . LYS A 1 90 ? -18.278 -13.950 29.359 1.00 60.12 90 LYS A N 1
ATOM 703 C CA . LYS A 1 90 ? -19.645 -14.106 28.854 1.00 60.12 90 LYS A CA 1
ATOM 704 C C . LYS A 1 90 ? -20.234 -12.761 28.438 1.00 60.12 90 LYS A C 1
ATOM 706 O O . LYS A 1 90 ? -20.738 -12.659 27.329 1.00 60.12 90 LYS A O 1
ATOM 711 N N . GLU A 1 91 ? -20.080 -11.717 29.249 1.00 63.62 91 GLU A N 1
ATOM 712 C CA . GLU A 1 91 ? -20.537 -10.363 28.907 1.00 63.62 91 GLU A CA 1
ATOM 713 C C . GLU A 1 91 ? -19.811 -9.789 27.679 1.00 63.62 91 GLU A C 1
ATOM 715 O O . GLU A 1 91 ? -20.450 -9.219 26.792 1.00 63.62 91 GLU A O 1
ATOM 720 N N . HIS A 1 92 ? -18.497 -10.007 27.571 1.00 68.19 92 HIS A N 1
ATOM 721 C CA . HIS A 1 92 ? -17.703 -9.627 26.402 1.00 68.19 92 HIS A CA 1
ATOM 722 C C . HIS A 1 92 ? -18.090 -10.423 25.152 1.00 68.19 92 HIS A C 1
ATOM 724 O O . HIS A 1 92 ? -18.193 -9.835 24.075 1.00 68.19 92 HIS A O 1
ATOM 730 N N . ASN A 1 93 ? -18.347 -11.729 25.273 1.00 71.69 93 ASN A N 1
ATOM 731 C CA . ASN A 1 93 ? -18.852 -12.526 24.153 1.00 71.69 93 ASN A CA 1
ATOM 732 C C . ASN A 1 93 ? -20.263 -12.097 23.744 1.00 71.69 93 ASN A C 1
ATOM 734 O O . ASN A 1 93 ? -20.531 -11.971 22.554 1.00 71.69 93 ASN A O 1
ATOM 738 N N . ASP A 1 94 ? -21.149 -11.807 24.694 1.00 76.81 94 ASP A N 1
ATOM 739 C CA . ASP A 1 94 ? -22.505 -11.326 24.417 1.00 76.81 94 ASP A CA 1
ATOM 740 C C . ASP A 1 94 ? -22.484 -9.935 23.762 1.00 76.81 94 ASP A C 1
ATOM 742 O O . ASP A 1 94 ? -23.315 -9.626 22.907 1.00 76.81 94 ASP A O 1
ATOM 746 N N . PHE A 1 95 ? -21.528 -9.080 24.126 1.00 75.94 95 PHE A N 1
ATOM 747 C CA . PHE A 1 95 ? -21.286 -7.802 23.455 1.00 75.94 95 PHE A CA 1
ATOM 748 C C . PHE A 1 95 ? -20.723 -7.990 22.038 1.00 75.94 95 PHE A C 1
ATOM 750 O O . PHE A 1 95 ? -21.258 -7.427 21.084 1.00 75.94 95 PHE A O 1
ATOM 757 N N . ALA A 1 96 ? -19.701 -8.834 21.870 1.00 75.94 96 ALA A N 1
ATOM 758 C CA . ALA A 1 96 ? -19.115 -9.135 20.565 1.00 75.94 96 ALA A CA 1
ATOM 759 C C . ALA A 1 96 ? -20.131 -9.781 19.609 1.00 75.94 96 ALA A C 1
ATOM 761 O O . ALA A 1 96 ? -20.167 -9.452 18.422 1.00 75.94 96 ALA A O 1
ATOM 762 N N . ASN A 1 97 ? -20.992 -10.661 20.123 1.00 79.00 97 ASN A N 1
ATOM 763 C CA . ASN A 1 97 ? -22.072 -11.276 19.360 1.00 79.00 97 ASN A CA 1
ATOM 764 C C . ASN A 1 97 ? -23.110 -10.240 18.924 1.00 79.00 97 ASN A C 1
ATOM 766 O O . ASN A 1 97 ? -23.528 -10.273 17.770 1.00 79.00 97 ASN A O 1
ATOM 770 N N . ARG A 1 98 ? -23.462 -9.279 19.790 1.00 76.88 98 ARG A N 1
ATOM 771 C CA . ARG A 1 98 ? -24.348 -8.163 19.423 1.00 76.88 98 ARG A CA 1
ATOM 772 C C . ARG A 1 98 ? -23.754 -7.282 18.326 1.00 76.88 98 ARG A C 1
ATOM 774 O O . ARG A 1 98 ? -24.459 -6.962 17.378 1.00 76.88 98 ARG A O 1
ATOM 781 N N . ILE A 1 99 ? -22.458 -6.966 18.393 1.00 78.06 99 ILE A N 1
ATOM 782 C CA . ILE A 1 99 ? -21.773 -6.216 17.324 1.00 78.06 99 ILE A CA 1
ATOM 783 C C . ILE A 1 99 ? -21.818 -6.983 16.000 1.00 78.06 99 ILE A C 1
ATOM 785 O O . ILE A 1 99 ? -22.104 -6.401 14.958 1.00 78.06 99 ILE A O 1
ATOM 789 N N . ARG A 1 100 ? -21.540 -8.292 16.022 1.00 78.50 100 ARG A N 1
ATOM 790 C CA . ARG A 1 100 ? -21.564 -9.119 14.806 1.00 78.50 100 ARG A CA 1
ATOM 791 C C . ARG A 1 100 ? -22.964 -9.220 14.207 1.00 78.50 100 ARG A C 1
ATOM 793 O O . ARG A 1 100 ? -23.095 -9.113 12.994 1.00 78.50 100 ARG A O 1
ATOM 800 N N . GLN A 1 101 ? -23.985 -9.403 15.041 1.00 76.44 101 GLN A N 1
ATOM 801 C CA . GLN A 1 101 ? -25.382 -9.442 14.603 1.00 76.44 101 GLN A CA 1
ATOM 802 C C . GLN A 1 101 ? -25.818 -8.111 13.992 1.00 76.44 101 GLN A C 1
ATOM 804 O O . GLN A 1 101 ? -26.448 -8.108 12.941 1.00 76.44 101 GLN A O 1
ATOM 809 N N . GLU A 1 102 ? -25.435 -6.990 14.604 1.00 72.00 102 GLU A N 1
ATOM 810 C CA . GLU A 1 102 ? -25.763 -5.668 14.074 1.00 72.00 102 GLU A CA 1
ATOM 811 C C . GLU A 1 102 ? -25.034 -5.386 12.759 1.00 72.00 102 GLU A C 1
ATOM 813 O O . GLU A 1 102 ? -25.638 -4.874 11.823 1.00 72.00 102 GLU A O 1
ATOM 818 N N . LYS A 1 103 ? -23.769 -5.805 12.639 1.00 74.62 103 LYS A N 1
ATOM 819 C CA . LYS A 1 103 ? -23.035 -5.729 11.373 1.00 74.62 103 LYS A CA 1
ATOM 820 C C . LYS A 1 103 ? -23.714 -6.546 10.272 1.00 74.62 103 LYS A C 1
ATOM 822 O O . LYS A 1 103 ? -23.924 -6.025 9.188 1.00 74.62 103 LYS A O 1
ATOM 827 N N . MET A 1 104 ? -24.107 -7.789 10.557 1.00 76.31 104 MET A N 1
ATOM 828 C CA . MET A 1 104 ? -24.840 -8.612 9.588 1.00 76.31 104 MET A CA 1
ATOM 829 C C . MET A 1 104 ? -26.168 -7.969 9.177 1.00 76.31 104 MET A C 1
ATOM 831 O O . MET A 1 104 ? -26.498 -7.962 7.998 1.00 76.31 104 MET A O 1
ATOM 835 N N . ARG A 1 105 ? -26.904 -7.387 10.131 1.00 76.31 105 ARG A N 1
ATOM 836 C CA . ARG A 1 105 ? -28.139 -6.647 9.847 1.00 76.31 105 ARG A CA 1
ATOM 837 C C . ARG A 1 105 ? -27.883 -5.445 8.929 1.00 76.31 105 ARG A C 1
ATOM 839 O O . ARG A 1 105 ? -28.692 -5.181 8.051 1.00 76.31 105 ARG A O 1
ATOM 846 N N . GLN A 1 106 ? -26.783 -4.716 9.130 1.00 66.25 106 GLN A N 1
ATOM 847 C CA . GLN A 1 106 ? -26.382 -3.594 8.270 1.00 66.25 106 GLN A CA 1
ATOM 848 C C . GLN A 1 106 ? -25.968 -4.059 6.869 1.00 66.25 106 GLN A C 1
ATOM 850 O O . GLN A 1 106 ? -26.379 -3.440 5.891 1.00 66.25 106 GLN A O 1
ATOM 855 N N . ASP A 1 107 ? -25.225 -5.165 6.774 1.00 69.81 107 ASP A N 1
ATOM 856 C CA . ASP A 1 107 ? -24.827 -5.777 5.500 1.00 69.81 107 ASP A CA 1
ATOM 857 C C . ASP A 1 107 ? -26.064 -6.258 4.703 1.00 69.81 107 ASP A C 1
ATOM 859 O O . ASP A 1 107 ? -26.132 -6.070 3.491 1.00 69.81 107 ASP A O 1
ATOM 863 N N . GLU A 1 108 ? -27.074 -6.827 5.376 1.00 72.06 108 GLU A N 1
ATOM 864 C CA . GLU A 1 108 ? -28.353 -7.251 4.771 1.00 72.06 108 GLU A CA 1
ATOM 865 C C . GLU A 1 108 ? -29.245 -6.084 4.329 1.00 72.06 108 GLU A C 1
ATOM 867 O O . GLU A 1 108 ? -30.102 -6.259 3.462 1.00 72.06 108 GLU A O 1
ATOM 872 N N . LEU A 1 109 ? -29.070 -4.900 4.918 1.00 68.12 109 LEU A N 1
ATOM 873 C CA . LEU A 1 109 ? -29.851 -3.716 4.568 1.00 68.12 109 LEU A CA 1
ATOM 874 C C . LEU A 1 109 ? -29.366 -3.019 3.294 1.00 68.12 109 LEU A C 1
ATOM 876 O O . LEU A 1 109 ? -29.984 -2.026 2.916 1.00 68.12 109 LEU A O 1
ATOM 880 N N . GLU A 1 110 ? -28.300 -3.522 2.651 1.00 63.06 110 GLU A N 1
ATOM 881 C CA . GLU A 1 110 ? -27.708 -2.963 1.424 1.00 63.06 110 GLU A CA 1
ATOM 882 C C . GLU A 1 110 ? -27.634 -1.429 1.478 1.00 63.06 110 GLU A C 1
ATOM 884 O O . GLU A 1 110 ? -27.943 -0.737 0.507 1.00 63.06 110 GLU A O 1
ATOM 889 N N . LEU A 1 111 ? -27.272 -0.879 2.645 1.00 53.38 111 LEU A N 1
ATOM 890 C CA . LEU A 1 111 ? -27.072 0.555 2.787 1.00 53.38 111 LEU A CA 1
ATOM 891 C C . LEU A 1 111 ? -25.858 0.897 1.929 1.00 53.38 111 LEU A C 1
ATOM 893 O O . LEU A 1 111 ? -24.723 0.662 2.348 1.00 53.38 111 LEU A O 1
ATOM 897 N N . GLU A 1 112 ? -26.118 1.382 0.712 1.00 47.03 112 GLU A N 1
ATOM 898 C CA . GLU A 1 112 ? -25.143 2.052 -0.141 1.00 47.03 112 GLU A CA 1
ATOM 899 C C . GLU A 1 112 ? -24.423 3.078 0.741 1.00 47.03 112 GLU A C 1
ATOM 901 O O . GLU A 1 112 ? -24.963 4.125 1.085 1.00 47.03 112 GLU A O 1
ATOM 906 N N . GLU A 1 113 ? -23.231 2.690 1.194 1.00 46.19 113 GLU A N 1
ATOM 907 C CA . GLU A 1 113 ? -22.296 3.504 1.958 1.00 46.19 113 GLU A CA 1
ATOM 908 C C . GLU A 1 113 ? -22.851 4.076 3.277 1.00 46.19 113 GLU A C 1
ATOM 910 O O . GLU A 1 113 ? -23.012 5.282 3.457 1.00 46.19 113 GLU A O 1
ATOM 915 N N . ALA A 1 114 ? -22.966 3.229 4.307 1.00 46.91 114 ALA A N 1
ATOM 916 C CA . ALA A 1 114 ? -22.648 3.697 5.659 1.00 46.91 114 ALA A CA 1
ATOM 917 C C . ALA A 1 114 ? -21.118 3.875 5.771 1.00 46.91 114 ALA A C 1
ATOM 919 O O . ALA A 1 114 ? -20.442 3.121 6.474 1.00 46.91 114 ALA A O 1
ATOM 920 N N . GLU A 1 115 ? -20.565 4.833 5.012 1.00 43.91 115 GLU A N 1
ATOM 921 C CA . GLU A 1 115 ? -19.194 5.314 5.190 1.00 43.91 115 GLU A CA 1
ATOM 922 C C . GLU A 1 115 ? -18.986 5.589 6.677 1.00 43.91 115 GLU A C 1
ATOM 924 O O . GLU A 1 115 ? -19.832 6.226 7.312 1.00 43.91 115 GLU A O 1
ATOM 929 N N . GLU A 1 116 ? -17.886 5.047 7.210 1.00 45.41 116 GLU A N 1
ATOM 930 C CA . GLU A 1 116 ? -17.378 5.249 8.564 1.00 45.41 116 GLU A CA 1
ATOM 931 C C . GLU A 1 116 ? -17.989 6.492 9.200 1.00 45.41 116 GLU A C 1
ATOM 933 O O . GLU A 1 116 ? -17.659 7.617 8.818 1.00 45.41 116 GLU A O 1
ATOM 938 N N . ALA A 1 117 ? -18.914 6.296 10.147 1.00 47.97 117 ALA A N 1
ATOM 939 C CA . ALA A 1 117 ? -19.440 7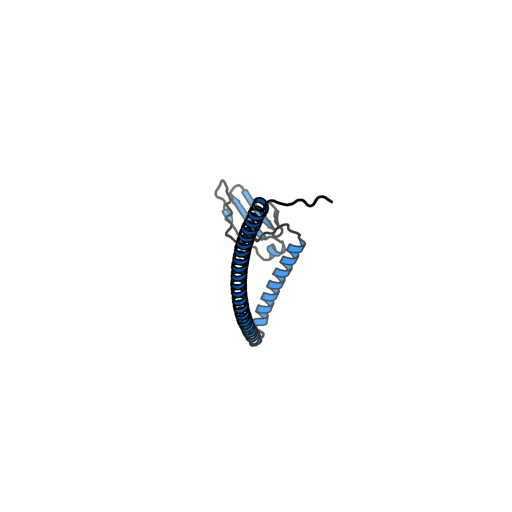.393 10.934 1.00 47.97 117 ALA A CA 1
ATOM 940 C C . ALA A 1 117 ? -18.230 8.138 11.501 1.00 47.97 117 ALA A C 1
ATOM 942 O O . ALA A 1 117 ? -17.540 7.637 12.387 1.00 47.97 117 ALA A O 1
ATOM 943 N N . ASN A 1 118 ? -17.917 9.289 10.901 1.00 44.00 118 ASN A N 1
ATOM 944 C CA . ASN A 1 118 ? -16.756 10.079 11.252 1.00 44.00 118 ASN A CA 1
ATOM 945 C C . ASN A 1 118 ? -16.959 10.486 12.713 1.00 44.00 118 ASN A C 1
ATOM 947 O O . ASN A 1 118 ? -17.753 11.381 13.008 1.00 44.00 118 ASN A O 1
ATOM 951 N N . ASN A 1 119 ? -16.305 9.755 13.620 1.00 48.25 119 ASN A N 1
ATOM 952 C CA . ASN A 1 119 ? -16.429 9.877 15.075 1.00 48.25 119 ASN A CA 1
ATOM 953 C C . ASN A 1 119 ? -15.766 11.163 15.598 1.00 48.25 119 ASN A C 1
ATOM 955 O O . ASN A 1 119 ? -15.498 11.299 16.791 1.00 48.25 119 ASN A O 1
ATOM 959 N N . GLY A 1 120 ? -15.473 12.112 14.706 1.00 44.00 120 GLY A N 1
ATOM 960 C CA . GLY A 1 120 ? -15.128 13.467 15.081 1.00 44.00 120 GLY A CA 1
ATOM 961 C C . GLY A 1 120 ? -16.295 14.150 15.807 1.00 44.00 120 GLY A C 1
ATOM 962 O O . GLY A 1 120 ? -17.461 13.811 15.585 1.00 44.00 120 GLY A O 1
ATOM 963 N N . PRO A 1 121 ? -16.004 15.123 16.684 1.00 39.97 121 PRO A N 1
ATOM 964 C CA . PRO A 1 121 ? -17.036 15.907 17.347 1.00 39.97 121 PRO A CA 1
ATOM 965 C C . PRO A 1 121 ? -17.930 16.583 16.298 1.00 39.97 121 PRO A C 1
ATOM 967 O O . PRO A 1 121 ? -17.447 17.337 15.453 1.00 39.97 121 PRO A O 1
ATOM 970 N N . LYS A 1 122 ? -19.233 16.292 16.341 1.00 50.78 122 LYS A N 1
ATOM 971 C CA . LYS A 1 122 ? -20.228 16.922 15.468 1.00 50.78 122 LYS A CA 1
ATOM 972 C C . LYS A 1 122 ? -20.816 18.140 16.170 1.00 50.78 122 LYS A C 1
ATOM 974 O O . LYS A 1 122 ? -21.276 18.032 17.304 1.00 50.78 122 LYS A O 1
ATOM 979 N N . ASP A 1 123 ? -20.795 19.284 15.495 1.00 38.31 123 ASP A N 1
ATOM 980 C CA . ASP A 1 123 ? -21.446 20.504 15.968 1.00 38.31 123 ASP A CA 1
ATOM 981 C C . ASP A 1 123 ? -22.908 20.515 15.502 1.00 38.31 123 ASP A C 1
ATOM 983 O O . ASP A 1 123 ? -23.197 20.390 14.310 1.00 38.31 123 ASP A O 1
ATOM 987 N N . VAL A 1 124 ? -23.835 20.615 16.452 1.00 51.66 124 VAL A N 1
ATOM 988 C CA . VAL A 1 124 ? -25.278 20.672 16.197 1.00 51.66 124 VAL A CA 1
ATOM 989 C C . VAL A 1 124 ? -25.769 22.026 16.694 1.00 51.66 124 VAL A C 1
ATOM 991 O O . VAL A 1 124 ? -26.057 22.204 17.877 1.00 51.66 124 VAL A O 1
ATOM 994 N N . ALA A 1 125 ? -25.868 22.993 15.782 1.00 42.41 125 ALA A N 1
ATOM 995 C CA . ALA A 1 125 ? -26.349 24.335 16.088 1.00 42.41 125 ALA A CA 1
ATOM 996 C C . ALA A 1 125 ? -27.863 24.444 15.842 1.00 42.41 125 ALA A C 1
ATOM 998 O O . ALA A 1 125 ? -28.338 24.368 14.709 1.00 42.41 125 ALA A O 1
ATOM 999 N N . LEU A 1 126 ? -28.627 24.658 16.914 1.00 53.53 126 LEU A N 1
ATOM 1000 C CA . LEU A 1 126 ? -30.064 24.939 16.867 1.00 53.53 126 LEU A CA 1
ATOM 1001 C C . LEU A 1 126 ? -30.289 26.451 16.998 1.00 53.53 126 LEU A C 1
ATOM 1003 O O . LEU A 1 126 ? -30.140 27.018 18.079 1.00 53.53 126 LEU A O 1
ATOM 1007 N N . PHE A 1 127 ? -30.666 27.110 15.902 1.00 48.00 127 PHE A N 1
ATOM 1008 C CA . PHE A 1 127 ? -31.055 28.522 15.914 1.00 48.00 127 PHE A CA 1
ATOM 1009 C C . PHE A 1 127 ? -32.542 28.663 16.250 1.00 48.00 127 PHE A C 1
ATOM 1011 O O . PHE A 1 127 ? -33.396 28.257 15.466 1.00 48.00 127 PHE A O 1
ATOM 1018 N N . CYS A 1 128 ? -32.859 29.283 17.388 1.00 52.59 128 CYS A N 1
ATOM 1019 C CA . CYS A 1 128 ? -34.222 29.716 17.710 1.00 52.59 128 CYS A CA 1
ATOM 1020 C C . CYS A 1 128 ? -34.240 31.225 17.985 1.00 52.59 128 CYS A C 1
ATOM 1022 O O . CYS A 1 128 ? -33.308 31.761 18.583 1.00 52.59 128 CYS A O 1
ATOM 1024 N N . ALA A 1 129 ? -35.310 31.904 17.566 1.00 54.75 129 ALA A N 1
ATOM 1025 C CA . ALA A 1 129 ? -35.455 33.358 17.697 1.00 54.75 129 ALA A CA 1
ATOM 1026 C C . ALA A 1 129 ? -35.692 33.834 19.146 1.00 54.75 129 ALA A C 1
ATOM 1028 O O . ALA A 1 129 ? -35.437 34.993 19.463 1.00 54.75 129 ALA A O 1
ATOM 1029 N N . SER A 1 130 ? -36.155 32.947 20.030 1.00 56.16 130 SER A N 1
ATOM 1030 C CA . SER A 1 130 ? -36.396 33.211 21.448 1.00 56.16 130 SER A CA 1
ATOM 1031 C C . SER A 1 130 ? -35.768 32.095 22.283 1.00 56.16 130 SER A C 1
ATOM 1033 O O . SER A 1 130 ? -36.043 30.921 22.054 1.00 56.16 130 SER A O 1
ATOM 1035 N N . SER A 1 131 ? -34.879 32.484 23.203 1.00 56.69 131 SER A N 1
ATOM 1036 C CA . SER A 1 131 ? -34.064 31.675 24.126 1.00 56.69 131 SER A CA 1
ATOM 1037 C C . SER A 1 131 ? -34.535 30.221 24.329 1.00 56.69 131 SER A C 1
ATOM 1039 O O . SER A 1 131 ? -35.269 29.952 25.286 1.00 56.69 131 SER A O 1
ATOM 1041 N N . PRO A 1 132 ? -34.132 29.273 23.463 1.00 62.94 132 PRO A N 1
ATOM 1042 C CA . PRO A 1 132 ? -34.607 27.904 23.558 1.00 62.94 132 PRO A CA 1
ATOM 1043 C C . PRO A 1 132 ? -33.884 27.184 24.693 1.00 62.94 132 PRO A C 1
ATOM 1045 O O . PRO A 1 132 ? -32.689 27.388 24.922 1.00 62.94 132 PRO A O 1
ATOM 1048 N N . GLN A 1 133 ? -34.595 26.299 25.381 1.00 57.38 133 GLN A N 1
ATOM 1049 C CA . GLN A 1 133 ? -33.961 25.332 26.271 1.00 57.38 133 GLN A CA 1
ATOM 1050 C C . GLN A 1 133 ? -33.808 24.013 25.521 1.00 57.38 133 GLN A C 1
ATOM 1052 O O . GLN A 1 133 ? -34.799 23.396 25.127 1.00 57.38 133 GLN A O 1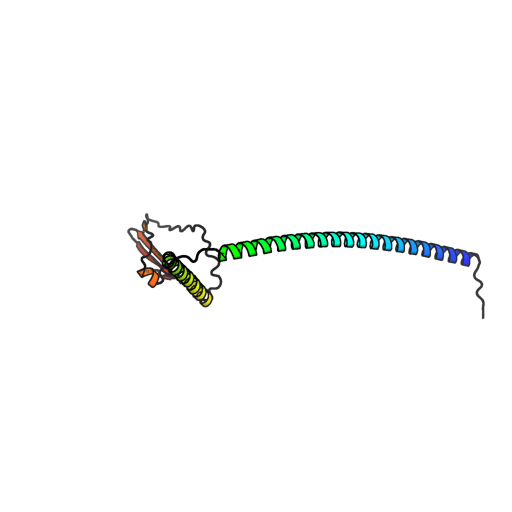
ATOM 1057 N N . VAL A 1 134 ? -32.558 23.592 25.318 1.00 58.25 134 VAL A N 1
ATOM 1058 C CA . VAL A 1 134 ? -32.226 22.285 24.742 1.00 58.25 134 VAL A CA 1
ATOM 1059 C C . VAL A 1 134 ? -31.853 21.349 25.883 1.00 58.25 134 VAL A C 1
ATOM 1061 O O . VAL A 1 134 ? -30.906 21.612 26.625 1.00 58.25 134 VAL A O 1
ATOM 1064 N N . ARG A 1 135 ? -32.601 20.252 26.027 1.00 58.88 135 ARG A N 1
ATOM 1065 C CA . ARG A 1 135 ? -32.308 19.192 26.996 1.00 58.88 135 ARG A CA 1
ATOM 1066 C C . ARG A 1 135 ? -32.020 17.897 26.245 1.00 58.88 135 ARG A C 1
ATOM 1068 O O . ARG A 1 135 ? -32.923 17.313 25.652 1.00 58.88 135 ARG A O 1
ATOM 1075 N N . ILE A 1 136 ? -30.764 17.463 26.291 1.00 62.28 136 ILE A N 1
ATOM 1076 C CA . ILE A 1 136 ? -30.332 16.144 25.816 1.00 62.28 136 ILE A CA 1
ATOM 1077 C C . ILE A 1 136 ? -30.372 15.214 27.028 1.00 62.28 136 ILE A C 1
ATOM 1079 O O . ILE A 1 136 ? -29.925 15.584 28.113 1.00 62.28 136 ILE A O 1
ATOM 1083 N N . THR A 1 137 ? -31.006 14.055 26.902 1.00 59.34 137 THR A N 1
ATOM 1084 C CA . THR A 1 137 ? -31.137 13.081 27.993 1.00 59.34 137 THR A CA 1
ATOM 1085 C C . THR A 1 137 ? -30.835 11.704 27.439 1.00 59.34 137 THR A C 1
ATOM 1087 O O . THR A 1 137 ? -31.335 11.361 26.368 1.00 59.34 137 THR A O 1
ATOM 1090 N N . ASP A 1 138 ? -30.018 10.946 28.166 1.00 60.78 138 ASP A N 1
ATOM 1091 C CA . ASP A 1 138 ? -29.732 9.559 27.824 1.00 60.78 138 ASP A CA 1
ATOM 1092 C C . ASP A 1 138 ? -31.025 8.744 27.860 1.00 60.78 138 ASP A C 1
ATOM 1094 O O . ASP A 1 138 ? -31.878 8.922 28.733 1.00 60.78 138 ASP A O 1
ATOM 1098 N N . LEU A 1 139 ? -31.191 7.879 26.866 1.00 62.16 139 LEU A N 1
ATOM 1099 C CA . LEU A 1 139 ? -32.401 7.090 26.711 1.00 62.16 139 LEU A CA 1
ATOM 1100 C C . LEU A 1 139 ? -32.345 5.841 27.595 1.00 62.16 139 LEU A C 1
ATOM 1102 O O . LEU A 1 139 ? -31.403 5.052 27.525 1.00 62.16 139 LEU A O 1
ATOM 1106 N N . ASP A 1 140 ? -33.390 5.641 28.398 1.00 65.81 140 ASP A N 1
ATOM 1107 C CA . ASP A 1 140 ? -33.588 4.407 29.158 1.00 65.81 140 ASP A CA 1
ATOM 1108 C C . ASP A 1 140 ? -33.773 3.199 28.221 1.00 65.81 140 ASP A C 1
ATOM 1110 O O . ASP A 1 140 ? -34.215 3.336 27.076 1.00 65.81 140 ASP A O 1
ATOM 1114 N N . ARG A 1 141 ? -33.501 1.984 28.726 1.00 57.78 141 ARG A N 1
ATOM 1115 C CA . ARG A 1 141 ? -33.567 0.724 27.949 1.00 57.78 141 ARG A CA 1
ATOM 1116 C C . ARG A 1 141 ? -34.876 0.527 27.171 1.00 57.78 141 ARG A C 1
ATOM 1118 O O . ARG A 1 141 ? -34.853 -0.031 26.084 1.00 57.78 141 ARG A O 1
ATOM 1125 N N . GLU A 1 142 ? -35.994 1.034 27.683 1.00 67.19 142 GLU A N 1
ATOM 1126 C CA . GLU A 1 142 ? -37.309 0.933 27.036 1.00 67.19 142 GLU A CA 1
ATOM 1127 C C . GLU A 1 142 ? -37.386 1.651 25.670 1.00 67.19 142 GLU A C 1
ATOM 1129 O O . GLU A 1 142 ? -38.209 1.307 24.821 1.00 67.19 142 GLU A O 1
ATOM 1134 N N . TYR A 1 143 ? -36.548 2.665 25.443 1.00 61.62 143 TYR A N 1
ATOM 1135 C CA . TYR A 1 143 ? -36.497 3.406 24.179 1.00 61.62 143 TYR A CA 1
ATOM 1136 C C . TYR A 1 143 ? -35.567 2.749 23.154 1.00 61.62 143 TYR A C 1
ATOM 1138 O O . TYR A 1 143 ? -35.827 2.846 21.954 1.00 61.62 143 TYR A O 1
ATOM 1146 N N . VAL A 1 144 ? -34.552 2.017 23.626 1.00 60.12 144 VAL A N 1
ATOM 1147 C CA . VAL A 1 144 ? -33.661 1.204 22.782 1.00 60.12 144 VAL A CA 1
ATOM 1148 C C . VAL A 1 144 ? -34.454 0.092 22.098 1.00 60.12 144 VAL A C 1
ATOM 1150 O O . VAL A 1 144 ? -34.353 -0.075 20.885 1.00 60.12 144 VAL A O 1
ATOM 1153 N N . ASP A 1 145 ? -35.340 -0.582 22.837 1.00 63.91 145 ASP A N 1
ATOM 1154 C CA . ASP A 1 145 ? -36.218 -1.629 22.288 1.00 63.91 145 ASP A CA 1
ATOM 1155 C C . ASP A 1 145 ? -37.217 -1.088 21.241 1.00 63.91 145 ASP A C 1
ATOM 1157 O O . ASP A 1 145 ? -37.772 -1.846 20.446 1.00 63.91 145 ASP A O 1
ATOM 1161 N N . LYS A 1 146 ? -37.434 0.236 21.210 1.00 68.12 146 LYS A N 1
ATOM 1162 C CA . LYS A 1 146 ? -38.284 0.943 20.234 1.00 68.12 146 LYS A CA 1
ATOM 1163 C C . LYS A 1 146 ? -37.486 1.541 19.068 1.00 68.12 146 LYS A C 1
ATOM 1165 O O . LYS A 1 146 ? -38.039 2.331 18.304 1.00 68.12 146 LYS A O 1
ATOM 1170 N N . ASN A 1 147 ? -36.212 1.169 18.931 1.00 68.56 147 ASN A N 1
ATOM 1171 C CA . ASN A 1 147 ? -35.290 1.645 17.901 1.00 68.56 147 ASN A CA 1
ATOM 1172 C C . ASN A 1 147 ? -35.039 3.167 17.929 1.00 68.56 147 ASN A C 1
ATOM 1174 O O . ASN A 1 147 ? -34.700 3.753 16.905 1.00 68.56 147 ASN A O 1
ATOM 1178 N N . ILE A 1 148 ? -35.229 3.830 19.076 1.00 71.88 148 ILE A N 1
ATOM 1179 C CA . ILE A 1 148 ? -35.011 5.275 19.216 1.00 71.88 148 ILE A CA 1
ATOM 1180 C C . ILE A 1 148 ? -33.573 5.497 19.690 1.00 71.88 148 ILE A C 1
ATOM 1182 O O . ILE A 1 148 ? -33.190 5.049 20.767 1.00 71.88 148 ILE A O 1
ATOM 1186 N N . CYS A 1 149 ? -32.796 6.220 18.889 1.00 71.25 149 CYS A N 1
ATOM 1187 C CA . CYS A 1 149 ? -31.381 6.498 19.127 1.00 71.25 149 CYS A CA 1
ATOM 1188 C C . CYS A 1 149 ? -31.143 7.848 19.810 1.00 71.25 149 CYS A C 1
ATOM 1190 O O . CYS A 1 149 ? -30.214 7.987 20.603 1.00 71.25 149 CYS A O 1
ATOM 1192 N N . LEU A 1 150 ? -31.967 8.856 19.508 1.00 72.44 150 LEU A N 1
ATOM 1193 C CA . LEU A 1 150 ? -31.844 10.175 20.118 1.00 72.44 150 LEU A CA 1
ATOM 1194 C C . LEU A 1 150 ? -33.215 10.831 20.258 1.00 72.44 150 LEU A C 1
ATOM 1196 O O . LEU A 1 150 ? -34.002 10.883 19.313 1.00 72.44 150 LEU A O 1
ATOM 1200 N N . GLN A 1 151 ? -33.475 11.373 21.443 1.00 67.75 151 GLN A N 1
ATOM 1201 C CA . GLN A 1 151 ? -34.616 12.237 21.695 1.00 67.75 151 GLN A CA 1
ATOM 1202 C C . GLN A 1 151 ? -34.128 13.653 21.973 1.00 67.75 151 GLN A C 1
ATOM 1204 O O . GLN A 1 151 ? -33.419 13.903 22.946 1.00 67.75 151 GLN A O 1
ATOM 1209 N N . LEU A 1 152 ? -34.572 14.589 21.142 1.00 69.94 152 LEU A N 1
ATOM 1210 C CA . LEU A 1 152 ? -34.312 16.012 21.311 1.00 69.94 152 LEU A CA 1
ATOM 1211 C C . LEU A 1 152 ? -35.618 16.695 21.692 1.00 69.94 152 LEU A C 1
ATOM 1213 O O . LEU A 1 152 ? -36.590 16.682 20.934 1.00 69.94 152 LEU A O 1
ATOM 1217 N N . GLN A 1 153 ? -35.647 17.285 22.883 1.00 65.94 153 GLN A N 1
ATOM 1218 C CA . GLN A 1 153 ? -36.758 18.123 23.305 1.00 65.94 153 GLN A CA 1
ATOM 1219 C C . GLN A 1 153 ? -36.361 19.586 23.145 1.00 65.94 153 GLN A C 1
ATOM 1221 O O . GLN A 1 153 ? -35.405 20.050 23.771 1.00 65.94 153 GLN A O 1
ATOM 1226 N N . ILE A 1 154 ? -37.105 20.294 22.300 1.00 67.88 154 ILE A N 1
ATOM 1227 C CA . ILE A 1 154 ? -36.914 21.717 22.037 1.00 67.88 154 ILE A CA 1
ATOM 1228 C C . ILE A 1 154 ? -38.110 22.445 22.641 1.00 67.88 154 ILE A C 1
ATOM 1230 O O . ILE A 1 154 ? -39.255 22.210 22.249 1.00 67.88 154 ILE A O 1
ATOM 1234 N N . GLY A 1 155 ? -37.837 23.291 23.633 1.00 59.03 155 GLY A N 1
ATOM 1235 C CA . GLY A 1 155 ? -38.849 24.107 24.295 1.00 59.03 155 GLY A CA 1
ATOM 1236 C C . GLY A 1 155 ? -38.593 25.599 24.115 1.00 59.03 155 GLY A C 1
ATOM 1237 O O . GLY A 1 155 ? -37.503 26.088 24.421 1.00 59.03 155 GLY A O 1
ATOM 1238 N N . SER A 1 156 ? -39.623 26.316 23.681 1.00 62.00 156 SER A N 1
ATOM 1239 C CA . SER A 1 156 ? -39.772 27.767 23.775 1.00 62.00 156 SER A CA 1
ATOM 1240 C C . SER A 1 156 ? -41.171 28.092 24.336 1.00 62.00 156 SER A C 1
ATOM 1242 O O . SER A 1 156 ? -42.036 27.214 24.366 1.00 62.00 156 SER A O 1
ATOM 1244 N N . PRO A 1 157 ? -41.435 29.332 24.786 1.00 60.38 157 PRO A N 1
ATOM 1245 C CA . PRO A 1 157 ? -42.757 29.721 25.291 1.00 60.38 157 PRO A CA 1
ATOM 1246 C C . PRO A 1 157 ? -43.914 29.484 24.304 1.00 60.38 157 PRO A C 1
ATOM 1248 O O . PRO A 1 157 ? -45.058 29.362 24.728 1.00 60.38 157 PRO A O 1
ATOM 1251 N N . GLU A 1 158 ? -43.618 29.420 23.004 1.00 58.28 158 GLU A N 1
ATOM 1252 C CA . GLU A 1 158 ? -44.605 29.301 21.923 1.00 58.28 158 GLU A CA 1
ATOM 1253 C C . GLU A 1 158 ? -44.553 27.944 21.207 1.00 58.28 158 GLU A C 1
ATOM 1255 O O . GLU A 1 158 ? -45.477 27.602 20.472 1.00 58.28 158 GLU A O 1
ATOM 1260 N N . LEU A 1 159 ? -43.486 27.164 21.406 1.00 58.50 159 LEU A N 1
ATOM 1261 C CA . LEU A 1 159 ? -43.262 25.910 20.699 1.00 58.50 159 LEU A CA 1
ATOM 1262 C C . LEU A 1 159 ? -42.671 24.863 21.636 1.00 58.50 159 LEU A C 1
ATOM 1264 O O . LEU A 1 159 ? -41.602 25.051 22.213 1.00 58.50 159 LEU A O 1
ATOM 1268 N N . GLN A 1 160 ? -43.338 23.720 21.725 1.00 67.00 160 GLN A N 1
ATOM 1269 C CA . GLN A 1 160 ? -42.793 22.541 22.374 1.00 67.00 160 GLN A CA 1
ATOM 1270 C C . GLN A 1 160 ? -42.770 21.409 21.354 1.00 67.00 160 GLN A C 1
ATOM 1272 O O . GLN A 1 160 ? -43.817 20.899 20.967 1.00 67.00 160 GLN A O 1
ATOM 1277 N N . THR A 1 161 ? -41.573 21.031 20.916 1.00 67.81 161 THR A N 1
ATOM 1278 C CA . THR A 1 161 ? -41.386 20.011 19.879 1.00 67.81 161 THR A CA 1
ATOM 1279 C C . THR A 1 161 ? -40.493 18.899 20.398 1.00 67.81 161 THR A C 1
ATOM 1281 O O . THR A 1 161 ? -39.515 19.135 21.120 1.00 67.81 161 THR A O 1
ATOM 1284 N N . ARG A 1 162 ? -40.843 17.664 20.035 1.00 72.31 162 ARG A N 1
ATOM 1285 C CA . ARG A 1 162 ? -40.074 16.467 20.362 1.00 72.31 162 ARG A CA 1
ATOM 1286 C C . ARG A 1 162 ? -39.623 15.815 19.065 1.00 72.31 162 ARG A C 1
ATOM 1288 O O . ARG A 1 162 ? -40.433 15.260 18.336 1.00 72.31 162 ARG A O 1
ATOM 1295 N N . LEU A 1 163 ? -38.320 15.838 18.820 1.00 70.56 163 LEU A N 1
ATOM 1296 C CA . LEU A 1 163 ? -37.718 15.133 17.699 1.00 70.56 163 LEU A CA 1
ATOM 1297 C C . LEU A 1 163 ? -37.231 13.760 18.167 1.00 70.56 163 LEU A C 1
ATOM 1299 O O . LEU A 1 163 ? -36.491 13.659 19.151 1.00 70.56 163 LEU A O 1
ATOM 1303 N N . LEU A 1 164 ? -37.662 12.715 17.461 1.00 69.50 164 LEU A N 1
ATOM 1304 C CA . LEU A 1 164 ? -37.210 11.341 17.660 1.00 69.50 164 LEU A CA 1
ATOM 1305 C C . LEU A 1 164 ? -36.402 10.902 16.440 1.00 69.50 164 LEU A C 1
ATOM 1307 O O . LEU A 1 164 ? -36.919 10.866 15.322 1.00 69.50 164 LEU A O 1
ATOM 1311 N N . LEU A 1 165 ? -35.137 10.569 16.674 1.00 67.50 165 LEU A N 1
ATOM 1312 C CA . LEU A 1 165 ? -34.258 9.958 15.685 1.00 67.50 165 LEU A CA 1
ATOM 1313 C C . LEU A 1 165 ? -34.191 8.466 15.960 1.00 67.50 165 LEU A C 1
ATOM 1315 O O . LEU A 1 165 ? -33.813 8.054 17.062 1.00 67.50 165 LEU A O 1
ATOM 1319 N N . TYR A 1 166 ? -34.555 7.677 14.960 1.00 72.12 166 TYR A N 1
ATOM 1320 C CA . TYR A 1 166 ? -34.489 6.229 15.029 1.00 72.12 166 TYR A CA 1
ATOM 1321 C C . TYR A 1 166 ? -33.148 5.729 14.482 1.00 72.12 166 TYR A C 1
ATOM 1323 O O . TYR A 1 166 ? -32.530 6.368 13.629 1.00 72.12 166 TYR A O 1
ATOM 1331 N N . CYS A 1 167 ? -32.669 4.596 14.994 1.00 67.69 167 CYS A N 1
ATOM 1332 C CA . CYS A 1 167 ? -31.367 4.040 14.610 1.00 67.69 167 CYS A CA 1
ATOM 1333 C C . CYS A 1 167 ? -31.354 3.439 13.193 1.00 67.69 167 CYS A C 1
ATOM 1335 O O . CYS A 1 167 ? -30.296 3.090 12.679 1.00 67.69 167 CYS A O 1
ATOM 1337 N N . ASP A 1 168 ? -32.518 3.314 12.556 1.00 70.31 168 ASP A N 1
ATOM 1338 C CA . ASP A 1 168 ? -32.689 2.911 11.156 1.00 70.31 168 ASP A CA 1
ATOM 1339 C C . ASP A 1 168 ? -32.660 4.102 10.179 1.00 70.31 168 ASP A C 1
ATOM 1341 O O . ASP A 1 168 ? -32.902 3.924 8.988 1.00 70.31 168 ASP A O 1
ATOM 1345 N N . GLY A 1 169 ? -32.380 5.317 10.666 1.00 54.78 169 GLY A N 1
ATOM 1346 C CA . GLY A 1 169 ? -32.337 6.529 9.847 1.00 54.78 169 GLY A CA 1
ATOM 1347 C C . GLY A 1 169 ? -33.704 7.171 9.599 1.00 54.78 169 GLY A C 1
ATOM 1348 O O . GLY A 1 169 ? -33.767 8.218 8.951 1.00 54.78 169 GLY A O 1
ATOM 1349 N N . ASN A 1 170 ? -34.795 6.616 10.139 1.00 57.22 170 ASN A N 1
ATOM 1350 C CA . ASN A 1 170 ? -36.099 7.264 10.070 1.00 57.22 170 ASN A CA 1
ATOM 1351 C C . ASN A 1 170 ? -36.168 8.450 11.043 1.00 57.22 170 ASN A C 1
ATOM 1353 O O . ASN A 1 170 ? -35.765 8.368 12.206 1.00 57.22 170 ASN A O 1
ATOM 1357 N N . VAL A 1 171 ? -36.718 9.570 10.572 1.00 56.94 171 VAL A N 1
ATOM 1358 C CA . VAL A 1 171 ? -36.957 10.765 11.389 1.00 56.94 171 VAL A CA 1
ATOM 1359 C C . VAL A 1 171 ? -38.458 10.971 11.499 1.00 56.94 171 VAL A C 1
ATOM 1361 O O . VAL A 1 171 ? -39.129 11.192 10.491 1.00 56.94 171 VAL A O 1
ATOM 1364 N N . ASN A 1 172 ? -38.990 10.913 12.721 1.00 52.97 172 ASN A N 1
ATOM 1365 C CA . ASN A 1 172 ? -40.383 11.262 12.976 1.00 52.97 172 ASN A CA 1
ATOM 1366 C C . ASN A 1 172 ? -40.440 12.637 13.646 1.00 52.97 172 ASN A C 1
ATOM 1368 O O . ASN A 1 172 ? -39.897 12.834 14.738 1.00 52.97 172 ASN A O 1
ATOM 1372 N N . VAL A 1 173 ? -41.077 13.584 1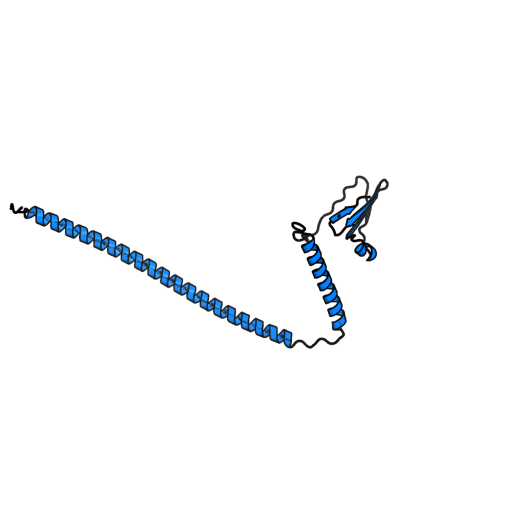2.961 1.00 52.97 173 VAL A N 1
ATOM 1373 C CA . VAL A 1 173 ? -41.289 14.949 13.441 1.00 52.97 173 VAL A CA 1
ATOM 1374 C C . VAL A 1 173 ? -42.774 15.080 13.764 1.00 52.97 173 VAL A C 1
ATOM 1376 O O . VAL A 1 173 ? -43.591 15.142 12.849 1.00 52.97 173 VAL A O 1
ATOM 1379 N N . ASN A 1 174 ? -43.104 15.097 15.056 1.00 47.16 174 ASN A N 1
ATOM 1380 C CA . ASN A 1 174 ? -44.451 15.358 15.571 1.00 47.16 174 ASN A CA 1
ATOM 1381 C C . ASN A 1 174 ? -44.453 16.608 16.451 1.00 47.16 174 ASN A C 1
ATOM 1383 O O . ASN A 1 174 ? -43.498 16.780 17.250 1.00 47.16 174 ASN A O 1
#

Secondary structure (DSSP, 8-state):
-------HHHHHHHHHHHHHHHHHHHHHHHHHHHHHHHHHHHHHHHHHHHHHHHHHHHHHHHHHHHHHHHHHHHHHTS----TTHHHHHHHHHHHHHHHHHHHHHHHHTT-TT------SPPP-----SS-PEEEE-PPPHHHHTTTEEEEEEEE-SS-EEEEEEETTS-EEE-

Foldseek 3Di:
DDDDDDDPVRVVVVVVVVVVVVVVVVVVVVVVVVVVVVVVVVVVVVVVVVVVVVVVVVVVVVVVVVVVVVVVVVVVPPPPDPDVCVVVVVVVVVVVVVVVVVVVVVVVVPPPDPDPPPPPDDDDDDDDPADKDWDWDDDDPVVVVVQWDGWIWIDDPVDTWIWTQGVVRDTDTD